Protein AF-A0A8R1E4C0-F1 (afdb_monomer)

Nearest PDB structures (foldseek):
  4acj-assembly1_A  TM=7.176E-01  e=2.913E-07  Danio rerio
  7obp-assembly1_A  TM=7.483E-01  e=9.641E-07  Homo sapiens
  7obp-assembly5_E  TM=7.350E-01  e=8.553E-07  Homo sapiens
  8ar9-assembly1_A  TM=7.417E-01  e=1.556E-06  Homo sapiens
  7obp-assembly6_F  TM=7.397E-01  e=4.569E-06  Homo sapiens

Foldseek 3Di:
DVVVVVPADCQLFADPPDPDDPDPPPGSDWAWQDKCVVVNDFLVSCCLRQAQLQAWKKKWFQFPVRKIKIWTAGHGDDADLFFAGDQRIKIFTPPPDTDMDRDGSQWHAHLDDPVHAHFIDRNPPDTAGSGRNGTPIMIMTGRNDDVSSVVSVVVSVVVVD

Solvent-accessible surface area (backbone atoms only — not comparable to full-atom values): 9014 Å² total; per-residue (Å²): 110,69,72,62,67,75,70,55,63,68,76,57,39,50,75,83,85,61,100,79,69,98,58,101,73,79,66,71,58,64,40,81,50,45,40,28,90,84,68,49,89,44,56,69,54,49,48,73,46,47,37,71,37,83,34,20,33,43,37,39,38,32,31,72,87,68,31,29,35,33,43,35,27,53,41,56,60,58,79,38,87,56,60,38,41,35,88,71,8,32,40,32,36,62,32,92,53,79,46,75,48,78,44,50,49,35,38,33,31,13,78,77,60,84,92,37,78,68,16,41,30,40,73,87,88,36,81,34,54,55,77,45,79,51,51,68,42,42,38,30,30,36,14,54,34,69,65,47,53,52,52,33,51,51,54,56,54,59,76,72,108

Structure (mmCIF, N/CA/C/O backbone):
data_AF-A0A8R1E4C0-F1
#
_entry.id   AF-A0A8R1E4C0-F1
#
loop_
_atom_site.group_PDB
_atom_site.id
_atom_site.type_symbol
_atom_site.label_atom_id
_atom_site.label_alt_id
_atom_site.label_comp_id
_atom_site.label_asym_id
_atom_site.label_entity_id
_atom_site.label_seq_id
_atom_site.pdbx_PDB_ins_code
_atom_site.Cartn_x
_atom_site.Cartn_y
_atom_site.Cartn_z
_atom_site.occupancy
_atom_site.B_iso_or_equiv
_atom_site.auth_seq_id
_atom_site.auth_comp_id
_atom_site.auth_asym_id
_atom_site.auth_atom_id
_at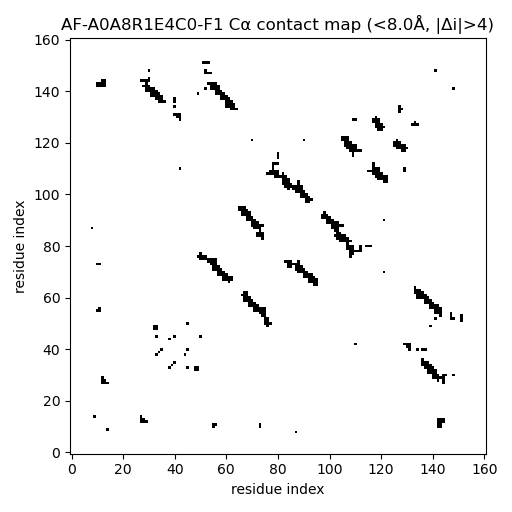om_site.pdbx_PDB_model_num
ATOM 1 N N . MET A 1 1 ? -11.857 0.151 -3.511 1.00 62.06 1 MET A N 1
ATOM 2 C CA . MET A 1 1 ? -11.012 1.094 -4.280 1.00 62.06 1 MET A CA 1
ATOM 3 C C . MET A 1 1 ? -11.502 2.539 -4.258 1.00 62.06 1 MET A C 1
ATOM 5 O O . MET A 1 1 ? -10.700 3.392 -3.914 1.00 62.06 1 MET A O 1
ATOM 9 N N . TRP A 1 2 ? -12.773 2.837 -4.577 1.00 64.75 2 TRP A N 1
ATOM 10 C CA . TRP A 1 2 ? -13.254 4.229 -4.712 1.00 64.75 2 TRP A CA 1
ATOM 11 C C . TRP A 1 2 ? -12.952 5.131 -3.499 1.00 64.75 2 TRP A C 1
ATOM 13 O O . TRP A 1 2 ? -12.430 6.221 -3.682 1.00 64.75 2 TRP A O 1
ATOM 23 N N . PHE A 1 3 ? -13.156 4.640 -2.268 1.00 72.75 3 PHE A N 1
ATOM 24 C CA . PHE A 1 3 ? -12.857 5.402 -1.045 1.00 72.75 3 PHE A CA 1
ATOM 25 C C . PHE A 1 3 ? -11.391 5.865 -0.950 1.00 72.75 3 PHE A C 1
ATOM 27 O O . PHE A 1 3 ? -11.134 7.046 -0.744 1.00 72.75 3 PHE A O 1
ATOM 34 N N . LEU A 1 4 ? -10.425 4.963 -1.169 1.00 76.94 4 LEU A N 1
ATOM 35 C CA . LEU A 1 4 ? -9.003 5.328 -1.161 1.00 76.94 4 LEU A CA 1
ATOM 36 C C . LEU A 1 4 ? -8.689 6.327 -2.280 1.00 76.94 4 LEU A C 1
ATOM 38 O O . LEU A 1 4 ? -7.984 7.306 -2.059 1.00 76.94 4 LEU A O 1
ATOM 42 N N . GLN A 1 5 ? -9.265 6.121 -3.466 1.00 75.56 5 GLN A N 1
ATOM 43 C CA . GLN A 1 5 ? -9.030 7.000 -4.609 1.00 75.56 5 GLN A CA 1
ATOM 44 C C . GLN A 1 5 ? -9.580 8.421 -4.406 1.00 75.56 5 GLN A C 1
ATOM 46 O O . GLN A 1 5 ? -9.015 9.374 -4.925 1.00 75.56 5 GLN A O 1
ATOM 51 N N . SER A 1 6 ? -10.654 8.596 -3.638 1.00 77.94 6 SER A N 1
ATOM 52 C CA . SER A 1 6 ? -11.214 9.924 -3.358 1.00 77.94 6 SER A CA 1
ATOM 53 C C . SER A 1 6 ? -10.474 10.690 -2.259 1.00 77.94 6 SER A C 1
ATOM 55 O O . SER A 1 6 ? -10.655 11.899 -2.142 1.00 77.94 6 SER A O 1
ATOM 57 N N . CYS A 1 7 ? -9.667 10.010 -1.441 1.00 84.44 7 CYS A N 1
ATOM 58 C CA . CYS A 1 7 ? -9.006 10.617 -0.286 1.00 84.44 7 CYS A CA 1
ATOM 59 C C . CYS A 1 7 ? -7.512 10.888 -0.500 1.00 84.44 7 CYS A C 1
ATOM 61 O O . CYS A 1 7 ? -6.922 11.652 0.266 1.00 84.44 7 CYS A O 1
ATOM 63 N N . LEU A 1 8 ? -6.880 10.265 -1.493 1.00 89.56 8 LEU A N 1
ATOM 64 C CA . LEU A 1 8 ? -5.439 10.388 -1.693 1.00 89.56 8 LEU A CA 1
ATOM 65 C C . LEU A 1 8 ? -5.046 11.691 -2.413 1.00 89.56 8 LEU A C 1
ATOM 67 O O . LEU A 1 8 ? -5.801 12.188 -3.248 1.00 89.56 8 LEU A O 1
ATOM 71 N N . PRO A 1 9 ? -3.856 12.248 -2.121 1.00 89.69 9 PRO A N 1
ATOM 72 C CA . PRO A 1 9 ? -3.316 13.384 -2.863 1.00 89.69 9 PRO A CA 1
ATOM 73 C C . PRO A 1 9 ? -3.092 13.075 -4.350 1.00 89.69 9 PRO A C 1
ATOM 75 O O . PRO A 1 9 ? -2.861 11.928 -4.732 1.00 89.69 9 PRO A O 1
ATOM 78 N N . ASN A 1 10 ? -3.033 14.126 -5.174 1.00 88.69 10 ASN A N 1
ATOM 79 C CA . ASN A 1 10 ? -2.822 14.021 -6.625 1.00 88.69 10 ASN A CA 1
ATOM 80 C C . ASN A 1 10 ? -1.549 13.258 -7.028 1.00 88.69 10 ASN A C 1
ATOM 82 O O . ASN A 1 10 ? -1.500 12.733 -8.129 1.00 88.69 10 ASN A O 1
ATOM 86 N N . ILE A 1 11 ? -0.538 13.151 -6.159 1.00 90.12 11 ILE A N 1
ATOM 87 C CA . ILE A 1 11 ? 0.685 12.384 -6.448 1.00 90.12 11 ILE A CA 1
ATOM 88 C C . ILE A 1 11 ? 0.401 10.894 -6.721 1.00 90.12 11 ILE A C 1
ATOM 90 O O . ILE A 1 11 ? 1.137 10.258 -7.465 1.00 90.12 11 ILE A O 1
ATOM 94 N N . TYR A 1 12 ? -0.695 10.349 -6.178 1.00 91.75 12 TYR A N 1
ATOM 95 C CA . TYR A 1 12 ? -1.135 8.971 -6.424 1.00 91.75 12 TYR A CA 1
ATOM 96 C C . TYR A 1 12 ? -1.941 8.813 -7.723 1.00 91.75 12 TYR A C 1
ATOM 98 O O . TYR A 1 12 ? -2.463 7.733 -8.000 1.00 91.75 12 TYR A O 1
ATOM 106 N N . PHE A 1 13 ? -2.081 9.872 -8.517 1.00 89.50 13 PHE A N 1
ATOM 107 C CA . PHE A 1 13 ? -2.830 9.864 -9.766 1.00 89.50 13 PHE A CA 1
ATOM 108 C C . PHE A 1 13 ? -1.945 10.479 -10.854 1.00 89.50 13 PHE A C 1
ATOM 110 O O . PHE A 1 13 ? -1.684 11.683 -10.809 1.00 89.50 13 PHE A O 1
ATOM 117 N N . PRO A 1 14 ? -1.453 9.697 -11.833 1.00 78.00 14 PRO A N 1
ATOM 118 C CA . PRO A 1 14 ? -0.597 10.240 -12.876 1.00 78.00 14 PRO A CA 1
ATOM 119 C C . PRO A 1 14 ? -1.315 11.384 -13.606 1.00 78.00 14 PRO A C 1
ATOM 121 O O . PRO A 1 14 ? -2.439 11.218 -14.091 1.00 78.00 14 PRO A O 1
ATOM 124 N N . SER A 1 15 ? -0.675 12.554 -13.676 1.00 63.94 15 SER A N 1
ATOM 125 C CA . SER A 1 15 ? -1.194 13.694 -14.436 1.00 63.94 15 SER A CA 1
ATOM 126 C C . SER A 1 15 ? -1.003 13.464 -15.939 1.00 63.94 15 SER A C 1
ATOM 128 O O . SER A 1 15 ? 0.028 12.951 -16.368 1.00 63.94 15 SER A O 1
ATOM 130 N N . LYS A 1 16 ? -1.979 13.884 -16.753 1.00 54.22 16 LYS A N 1
ATOM 131 C CA . LYS A 1 16 ? -2.046 13.710 -18.219 1.00 54.22 16 LYS A CA 1
ATOM 132 C C . LYS A 1 16 ? -1.032 14.555 -19.017 1.00 54.22 16 LYS A C 1
ATOM 134 O O . LYS A 1 16 ? -1.337 14.993 -20.120 1.00 54.22 16 LYS A O 1
ATOM 139 N N . ASN A 1 17 ? 0.172 14.806 -18.513 1.00 44.91 17 ASN A N 1
ATOM 140 C CA . ASN A 1 17 ? 1.144 15.669 -19.199 1.00 44.91 17 ASN A CA 1
ATOM 141 C C . ASN A 1 17 ? 1.932 14.948 -20.313 1.00 44.91 17 ASN A C 1
ATOM 143 O O . ASN A 1 17 ? 3.066 15.321 -20.597 1.00 44.91 17 ASN A O 1
ATOM 147 N N . SER A 1 18 ? 1.339 13.944 -20.966 1.00 41.72 18 SER A N 1
ATOM 148 C CA . SER A 1 18 ? 1.863 13.409 -22.223 1.00 41.72 18 SER A CA 1
ATOM 149 C C . SER A 1 18 ? 1.045 14.001 -23.378 1.00 41.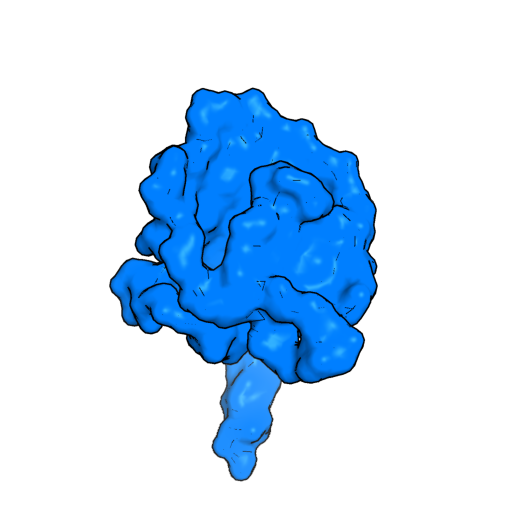72 18 SER A C 1
ATOM 151 O O . SER A 1 18 ? -0.179 13.852 -23.377 1.00 41.72 18 SER A O 1
ATOM 153 N N . PRO A 1 19 ? 1.658 14.686 -24.363 1.00 41.69 19 PRO A N 1
ATOM 154 C CA . PRO A 1 19 ? 0.946 15.390 -25.436 1.00 41.69 19 PRO A CA 1
ATOM 155 C C . PRO A 1 19 ? 0.299 14.456 -26.482 1.00 41.69 19 PRO A C 1
ATOM 157 O O . PRO A 1 19 ? 0.043 14.873 -27.608 1.00 41.69 19 PRO A O 1
ATOM 160 N N . ALA A 1 20 ? 0.019 13.196 -26.140 1.00 43.16 20 ALA A N 1
ATOM 161 C CA . ALA A 1 20 ? -0.429 12.178 -27.082 1.00 43.16 20 ALA A CA 1
ATOM 162 C C . ALA A 1 20 ? -1.483 11.221 -26.495 1.00 43.16 20 ALA A C 1
ATOM 164 O O . ALA A 1 20 ? -1.262 10.018 -26.465 1.00 43.16 20 ALA A O 1
ATOM 165 N N . SER A 1 21 ? -2.648 11.725 -26.075 1.00 40.47 21 SER A N 1
ATOM 166 C CA . SER A 1 21 ? -3.906 10.957 -26.188 1.00 40.47 21 SER A CA 1
ATOM 167 C C . SER A 1 21 ? -5.142 11.844 -25.992 1.00 40.47 21 SER A C 1
ATOM 169 O O . SER A 1 21 ? -5.669 12.057 -24.900 1.00 40.47 21 SER A O 1
ATOM 171 N N . THR A 1 22 ? -5.667 12.356 -27.105 1.00 42.81 22 THR A N 1
ATOM 172 C CA . THR A 1 22 ? -7.015 12.929 -27.188 1.00 42.81 22 THR A CA 1
ATOM 173 C C . THR A 1 22 ? -8.046 11.798 -27.164 1.00 42.81 22 THR A C 1
ATOM 175 O O . THR A 1 22 ? -8.608 11.456 -28.193 1.00 42.81 22 THR A O 1
ATOM 178 N N . THR A 1 23 ? -8.319 11.211 -25.996 1.00 39.53 23 THR A N 1
ATOM 179 C CA . THR A 1 23 ? -9.636 10.625 -25.689 1.00 39.53 23 THR A CA 1
ATOM 180 C C . THR A 1 23 ? -9.940 10.786 -24.197 1.00 39.53 23 THR A C 1
ATOM 182 O O . THR A 1 23 ? -9.129 10.508 -23.316 1.00 39.53 23 THR A O 1
ATOM 185 N N . ALA A 1 24 ? -11.137 11.271 -23.879 1.00 39.81 24 ALA A N 1
ATOM 186 C CA . ALA A 1 24 ? -11.570 11.622 -22.526 1.00 39.81 24 ALA A CA 1
ATOM 187 C C . ALA A 1 24 ? -11.845 10.408 -21.597 1.00 39.81 24 ALA A C 1
ATOM 189 O O . ALA A 1 24 ? -12.578 10.548 -20.622 1.00 39.81 24 ALA A O 1
ATOM 190 N N . SER A 1 25 ? -11.261 9.231 -21.866 1.00 39.25 25 SER A N 1
ATOM 191 C CA . SER A 1 25 ? -11.560 7.967 -21.167 1.00 39.25 25 SER A CA 1
ATOM 192 C C . SER A 1 25 ? -10.343 7.199 -20.624 1.00 39.25 25 SER A C 1
ATOM 194 O O . SER A 1 25 ? -10.527 6.134 -20.035 1.00 39.25 25 SER A O 1
ATOM 196 N N . GLU A 1 26 ? -9.114 7.703 -20.748 1.00 46.34 26 GLU A N 1
ATOM 197 C CA . GLU A 1 26 ? -7.966 7.104 -20.051 1.00 46.34 26 GLU A CA 1
ATOM 198 C C . GLU A 1 26 ? -7.952 7.615 -18.607 1.00 46.34 26 GLU A C 1
ATOM 200 O O . GLU A 1 26 ? -7.524 8.736 -18.307 1.00 46.34 26 GLU A O 1
ATOM 205 N N . LYS A 1 27 ? -8.556 6.830 -17.710 1.00 51.25 27 LYS A N 1
ATOM 206 C CA . LYS A 1 27 ? -8.552 7.104 -16.273 1.00 51.25 27 LYS A CA 1
ATOM 207 C C . LYS A 1 27 ? -7.110 6.988 -15.775 1.00 51.25 27 LYS A C 1
ATOM 209 O O . LYS A 1 27 ? -6.310 6.235 -16.311 1.00 51.25 27 LYS A O 1
ATOM 214 N N . SER A 1 28 ? -6.779 7.732 -14.731 1.00 58.09 28 SER A N 1
ATOM 215 C CA . SER A 1 28 ? -5.554 7.539 -13.956 1.00 58.09 28 SER A CA 1
ATOM 216 C C . SER A 1 28 ? -5.535 6.099 -13.410 1.00 58.09 28 SER A C 1
ATOM 218 O O . SER A 1 28 ? -6.126 5.819 -12.365 1.00 58.09 28 SER A O 1
ATOM 220 N N . HIS A 1 29 ? -4.944 5.162 -14.152 1.00 74.12 29 HIS A N 1
ATOM 221 C CA . HIS A 1 29 ? -4.987 3.740 -13.832 1.00 74.12 29 HIS A CA 1
ATOM 222 C C . HIS A 1 29 ? -3.795 3.372 -12.950 1.00 74.12 29 HIS A C 1
ATOM 224 O O . HIS A 1 29 ? -2.643 3.406 -13.380 1.00 74.12 29 HIS A O 1
ATOM 230 N N . TRP A 1 30 ? -4.084 2.999 -11.705 1.00 90.44 30 TRP A N 1
ATOM 231 C CA . TRP A 1 30 ? -3.113 2.297 -10.878 1.00 90.44 30 TRP A CA 1
ATOM 232 C C . TRP A 1 30 ? -2.778 0.953 -11.519 1.00 90.44 30 TRP A C 1
ATOM 234 O O . TRP A 1 30 ? -3.665 0.251 -12.007 1.00 90.44 30 TRP A O 1
ATOM 244 N N . SER A 1 31 ? -1.499 0.599 -11.509 1.00 91.88 31 SER A N 1
ATOM 245 C CA . SER A 1 31 ? -1.013 -0.655 -12.080 1.00 91.88 31 SER A CA 1
ATOM 246 C C . SER A 1 31 ? -0.794 -1.682 -10.968 1.00 91.88 31 SER A C 1
ATOM 248 O O . SER A 1 31 ? -0.147 -1.348 -9.975 1.00 91.88 31 SER A O 1
ATOM 250 N N . PRO A 1 32 ? -1.309 -2.916 -11.080 1.00 93.81 32 PRO A N 1
ATOM 251 C CA . PRO A 1 32 ? -1.070 -3.937 -10.065 1.00 93.81 32 PRO A CA 1
ATOM 252 C C . PRO A 1 32 ? 0.411 -4.346 -10.073 1.00 93.81 32 PRO A C 1
ATOM 254 O O . PRO A 1 32 ? 0.945 -4.720 -11.116 1.00 93.81 32 PRO A O 1
ATOM 257 N N . LEU A 1 33 ? 1.072 -4.275 -8.916 1.00 95.62 33 LEU A N 1
ATOM 258 C CA . LEU A 1 33 ? 2.458 -4.725 -8.726 1.00 95.62 33 LEU A CA 1
ATOM 259 C C . LEU A 1 33 ? 2.503 -6.129 -8.127 1.00 95.62 33 LEU A C 1
ATOM 261 O O . LEU A 1 33 ? 3.285 -6.974 -8.554 1.00 95.62 33 LEU A O 1
ATOM 265 N N . TYR A 1 34 ? 1.657 -6.380 -7.130 1.00 97.19 34 TYR A N 1
ATOM 266 C CA . TYR A 1 34 ? 1.614 -7.641 -6.404 1.00 97.19 34 TYR A CA 1
ATOM 267 C C . TYR A 1 34 ? 0.205 -7.905 -5.878 1.00 97.19 34 TYR A C 1
ATOM 269 O O . TYR A 1 34 ? -0.495 -6.995 -5.447 1.00 97.19 34 TYR A O 1
ATOM 277 N N . THR A 1 35 ? -0.205 -9.166 -5.908 1.00 97.00 35 THR A N 1
ATOM 278 C CA . THR A 1 35 ? -1.448 -9.640 -5.292 1.00 97.00 35 THR A CA 1
ATOM 279 C C . THR A 1 35 ? -1.245 -11.064 -4.798 1.00 97.00 35 THR A C 1
ATOM 281 O O . THR A 1 35 ? -0.743 -11.910 -5.549 1.00 97.00 35 THR A O 1
ATOM 284 N N . SER A 1 36 ? -1.637 -11.343 -3.556 1.00 96.75 36 SER A N 1
ATOM 285 C CA . SER A 1 36 ? -1.627 -12.694 -2.986 1.00 96.75 36 SER A CA 1
ATOM 286 C C . SER A 1 36 ? -2.517 -13.662 -3.756 1.00 96.75 36 SER A C 1
ATOM 288 O O . SER A 1 36 ? -2.209 -14.849 -3.789 1.00 96.75 36 SER A O 1
ATOM 290 N N . LEU A 1 37 ? -3.559 -13.185 -4.442 1.00 94.25 37 LEU A N 1
ATOM 291 C CA . LEU A 1 37 ? -4.452 -14.043 -5.222 1.00 94.25 37 LEU A CA 1
ATOM 292 C C . LEU A 1 37 ? -3.728 -14.730 -6.391 1.00 94.25 37 LEU A C 1
ATOM 294 O O . LEU A 1 37 ? -3.982 -15.894 -6.682 1.00 94.25 37 LEU A O 1
ATOM 298 N N . GLN A 1 38 ? -2.816 -14.018 -7.058 1.00 94.06 38 GLN A N 1
ATOM 299 C CA . GLN A 1 38 ? -2.056 -14.560 -8.195 1.00 94.06 38 GLN A CA 1
ATOM 300 C C . GLN A 1 38 ? -0.710 -15.144 -7.766 1.00 94.06 38 GLN A C 1
ATOM 302 O O . GLN A 1 38 ? -0.227 -16.106 -8.358 1.00 94.06 38 GLN A O 1
ATOM 307 N N . HIS A 1 39 ? -0.086 -14.558 -6.747 1.00 93.81 39 HIS A N 1
ATOM 308 C CA . HIS A 1 39 ? 1.291 -14.868 -6.381 1.00 93.81 39 HIS A CA 1
ATOM 309 C C . HIS A 1 39 ? 1.393 -15.687 -5.086 1.00 93.81 39 HIS A C 1
ATOM 311 O O . HIS A 1 39 ? 2.473 -16.174 -4.761 1.00 93.81 39 HIS A O 1
ATOM 317 N N . GLY A 1 40 ? 0.316 -15.875 -4.327 1.00 94.94 40 GLY A N 1
ATOM 318 C CA . GLY A 1 40 ? 0.380 -16.372 -2.950 1.00 94.94 40 GLY A CA 1
ATOM 319 C C . GLY A 1 40 ? 1.050 -15.373 -1.999 1.00 94.94 40 GLY A C 1
ATOM 320 O O . GLY A 1 40 ? 1.654 -14.393 -2.432 1.00 94.94 40 GLY A O 1
ATOM 321 N N . ILE A 1 41 ? 0.961 -15.625 -0.692 1.00 95.44 41 ILE A N 1
ATOM 322 C CA . ILE A 1 4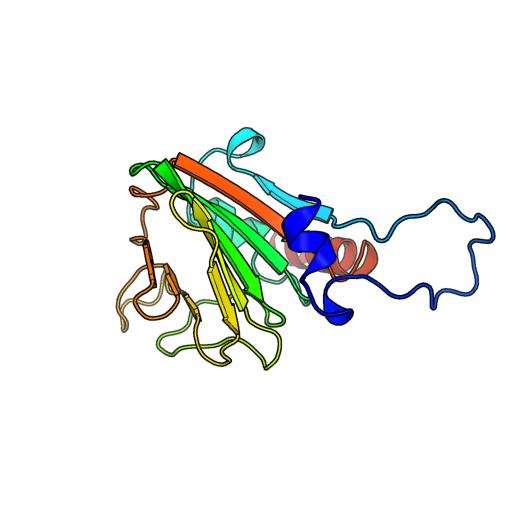1 ? 1.590 -14.783 0.334 1.00 95.44 41 ILE A CA 1
ATOM 323 C C . ILE A 1 41 ? 3.045 -15.207 0.516 1.00 95.44 41 ILE A C 1
ATOM 325 O O . ILE A 1 41 ? 3.334 -16.338 0.896 1.00 95.44 41 ILE A O 1
ATOM 329 N N . SER A 1 42 ? 3.975 -14.301 0.219 1.00 94.50 42 SER A N 1
ATOM 330 C CA . SER A 1 42 ? 5.402 -14.508 0.455 1.00 94.50 42 SER A CA 1
ATOM 331 C C . SER A 1 42 ? 6.122 -13.173 0.556 1.00 94.50 42 SER A C 1
ATOM 333 O O . SER A 1 42 ? 5.998 -12.329 -0.332 1.00 94.50 42 SER A O 1
ATOM 335 N N . THR A 1 43 ? 6.944 -13.006 1.588 1.00 94.12 43 THR A N 1
ATOM 336 C CA . THR A 1 43 ? 7.783 -11.811 1.749 1.00 94.12 43 THR A CA 1
ATOM 337 C C . THR A 1 43 ? 8.833 -11.677 0.662 1.00 94.12 43 THR A C 1
ATOM 339 O O . THR A 1 43 ? 9.059 -10.575 0.171 1.00 94.12 43 THR A O 1
ATOM 342 N N . ASN A 1 44 ? 9.382 -12.796 0.187 1.00 94.31 44 ASN A N 1
ATOM 343 C CA . ASN A 1 44 ? 10.285 -12.798 -0.959 1.00 94.31 44 ASN A CA 1
ATOM 344 C C . ASN A 1 44 ? 9.582 -12.316 -2.241 1.00 94.31 44 ASN A C 1
ATOM 346 O O . ASN A 1 44 ? 10.167 -11.568 -3.023 1.00 94.31 44 ASN A O 1
ATOM 350 N N . ARG A 1 45 ? 8.318 -12.707 -2.465 1.00 95.12 45 ARG A N 1
ATOM 351 C CA . ARG A 1 45 ? 7.556 -12.232 -3.634 1.00 95.12 45 ARG A CA 1
ATOM 352 C C . ARG A 1 45 ? 7.110 -10.786 -3.497 1.00 95.12 45 ARG A C 1
ATOM 354 O O . ARG A 1 45 ? 7.210 -10.058 -4.477 1.00 95.12 45 ARG A O 1
ATOM 361 N N . PHE A 1 46 ? 6.692 -10.370 -2.304 1.00 96.88 46 PHE A N 1
ATOM 362 C CA . PHE A 1 46 ? 6.422 -8.968 -2.003 1.00 96.88 46 PHE A CA 1
ATOM 363 C C . PHE A 1 46 ? 7.646 -8.108 -2.326 1.00 96.88 46 PHE A C 1
ATOM 365 O O . PHE A 1 46 ? 7.545 -7.192 -3.131 1.00 96.88 46 PHE A O 1
ATOM 372 N N . GLU A 1 47 ? 8.820 -8.457 -1.800 1.00 95.44 47 GLU A N 1
ATOM 373 C CA . GLU A 1 47 ? 10.067 -7.749 -2.092 1.00 95.44 47 GLU A CA 1
ATOM 374 C C . GLU A 1 47 ? 10.365 -7.735 -3.598 1.00 95.44 47 GLU A C 1
ATOM 376 O O . GLU A 1 47 ? 10.461 -6.673 -4.208 1.00 95.44 47 GLU A O 1
ATOM 381 N N . THR A 1 48 ? 10.405 -8.912 -4.228 1.00 94.62 48 THR A N 1
ATOM 382 C CA . THR A 1 48 ? 10.775 -9.061 -5.645 1.00 94.62 48 THR A CA 1
ATOM 383 C C . THR A 1 48 ? 9.832 -8.326 -6.594 1.00 94.62 48 THR A C 1
ATOM 385 O O . THR A 1 48 ? 10.249 -7.972 -7.693 1.00 94.62 48 THR A O 1
ATOM 388 N N . LEU A 1 49 ? 8.566 -8.102 -6.237 1.00 96.19 49 LEU A N 1
ATOM 389 C CA . LEU A 1 49 ? 7.576 -7.462 -7.113 1.00 96.19 49 LEU A CA 1
ATOM 390 C C . LEU A 1 49 ? 7.346 -5.986 -6.775 1.00 96.19 49 LEU A C 1
ATOM 392 O O . LEU A 1 49 ? 7.152 -5.185 -7.686 1.00 96.19 49 LEU A O 1
ATOM 396 N N . VAL A 1 50 ? 7.450 -5.605 -5.504 1.00 97.25 50 VAL A N 1
ATOM 397 C CA . VAL A 1 50 ? 7.111 -4.257 -5.031 1.00 97.25 50 VAL A CA 1
ATOM 398 C C . VAL A 1 50 ? 8.333 -3.347 -4.928 1.00 97.25 50 VAL A C 1
ATOM 400 O O . VAL A 1 50 ? 8.231 -2.170 -5.267 1.00 97.25 50 VAL A O 1
ATOM 403 N N . PHE A 1 51 ? 9.490 -3.864 -4.502 1.00 95.94 51 PHE A N 1
ATOM 404 C CA . PHE A 1 51 ? 10.698 -3.044 -4.351 1.00 95.94 51 PHE A CA 1
ATOM 405 C C . PHE A 1 51 ? 11.205 -2.599 -5.731 1.00 95.94 51 PHE A C 1
ATOM 407 O O . PHE A 1 51 ? 10.819 -3.176 -6.760 1.00 95.94 51 PHE A O 1
ATOM 414 N N . ASP A 1 52 ? 12.013 -1.537 -5.764 1.00 94.44 52 ASP A N 1
ATOM 415 C CA . ASP A 1 52 ? 12.483 -0.854 -6.977 1.00 94.44 52 ASP A CA 1
ATOM 416 C C . ASP A 1 52 ? 11.383 -0.155 -7.794 1.00 94.44 52 ASP A C 1
ATOM 418 O O . ASP A 1 52 ? 11.652 0.388 -8.868 1.00 94.44 52 ASP A O 1
ATOM 422 N N . TYR A 1 53 ? 10.131 -0.134 -7.315 1.00 96.00 53 TYR A N 1
ATOM 423 C CA . TYR A 1 53 ? 9.099 0.716 -7.905 1.00 96.00 53 TYR A CA 1
ATOM 424 C C . TYR A 1 53 ? 9.308 2.168 -7.458 1.00 96.00 53 TYR A C 1
ATOM 426 O O . TYR A 1 53 ? 8.921 2.561 -6.356 1.00 96.00 53 TYR A O 1
ATOM 434 N N . ARG A 1 54 ? 9.917 2.978 -8.328 1.00 93.94 54 ARG A N 1
ATOM 435 C CA . ARG A 1 54 ? 10.283 4.378 -8.056 1.00 93.94 54 ARG A CA 1
ATOM 436 C C . ARG A 1 54 ? 9.101 5.334 -8.201 1.00 93.94 54 ARG A C 1
ATOM 438 O O . ARG A 1 54 ? 9.094 6.217 -9.053 1.00 93.94 54 ARG A O 1
ATOM 445 N N . GLY A 1 55 ? 8.085 5.148 -7.373 1.00 93.12 55 GLY A N 1
ATOM 446 C CA . GLY A 1 55 ? 6.911 6.006 -7.358 1.00 93.12 55 GLY A CA 1
ATOM 447 C C . GLY A 1 55 ? 5.957 5.678 -6.216 1.00 93.12 55 GLY A C 1
ATOM 448 O O . GLY A 1 55 ? 6.196 4.726 -5.469 1.00 93.12 55 GLY A O 1
ATOM 449 N N . PRO A 1 56 ? 4.860 6.441 -6.076 1.00 96.25 56 PRO A N 1
ATOM 450 C CA . PRO A 1 56 ? 3.901 6.201 -5.016 1.00 96.25 56 PRO A CA 1
ATOM 451 C C . PRO A 1 56 ? 3.215 4.848 -5.179 1.00 96.25 56 PRO A C 1
ATOM 453 O O . PRO A 1 56 ? 2.925 4.410 -6.296 1.00 96.25 56 PRO A O 1
ATOM 456 N N . THR A 1 57 ? 2.926 4.199 -4.060 1.00 97.56 57 THR A N 1
ATOM 457 C CA . THR A 1 57 ? 2.238 2.910 -4.022 1.00 97.56 57 THR A CA 1
ATOM 458 C C . THR A 1 57 ? 1.106 2.919 -3.008 1.00 97.56 57 THR A C 1
ATOM 460 O O . THR A 1 57 ? 1.165 3.614 -1.992 1.00 97.56 57 THR A O 1
ATOM 463 N N . VAL A 1 58 ? 0.084 2.110 -3.268 1.00 97.62 58 VAL A N 1
ATOM 464 C CA . VAL A 1 58 ? -0.989 1.803 -2.321 1.00 97.62 58 VAL A CA 1
ATOM 465 C C . VAL A 1 58 ? -0.978 0.307 -2.052 1.00 97.62 58 VAL A C 1
ATOM 467 O O . VAL A 1 58 ? -1.200 -0.500 -2.952 1.00 97.62 58 VAL A O 1
ATOM 470 N N . THR A 1 59 ? -0.706 -0.058 -0.806 1.00 98.19 59 THR A N 1
ATOM 471 C CA . THR A 1 59 ? -0.710 -1.434 -0.304 1.00 98.19 59 THR A CA 1
ATOM 472 C C . THR A 1 59 ? -1.961 -1.650 0.528 1.00 98.19 59 THR A C 1
ATOM 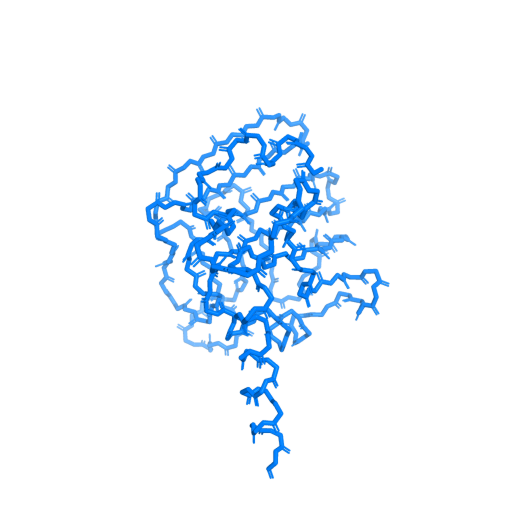474 O O . THR A 1 59 ? -2.149 -0.959 1.520 1.00 98.19 59 THR A O 1
ATOM 477 N N . ILE A 1 60 ? -2.810 -2.594 0.142 1.00 97.94 60 ILE A N 1
ATOM 478 C CA . ILE A 1 60 ? -4.022 -2.989 0.860 1.00 97.94 60 ILE A CA 1
ATOM 479 C C . ILE A 1 60 ? -3.754 -4.347 1.500 1.00 97.94 60 ILE A C 1
ATOM 481 O O . ILE A 1 60 ? -3.282 -5.266 0.834 1.00 97.94 60 ILE A O 1
ATOM 485 N N . LEU A 1 61 ? -4.052 -4.466 2.787 1.00 98.06 61 LEU A N 1
ATOM 486 C CA . LEU A 1 61 ? -3.839 -5.658 3.594 1.00 98.06 61 LEU A CA 1
ATOM 487 C C . LEU A 1 61 ? -5.165 -6.048 4.238 1.00 98.06 61 LEU A C 1
ATOM 489 O O . LEU A 1 61 ? -5.789 -5.240 4.930 1.00 98.06 61 LEU A O 1
ATOM 493 N N . ARG A 1 62 ? -5.572 -7.297 4.044 1.00 98.06 62 ARG A N 1
ATOM 494 C CA . ARG A 1 62 ? -6.584 -7.944 4.874 1.00 98.06 62 ARG A CA 1
ATOM 495 C C . ARG A 1 62 ? -5.861 -8.841 5.859 1.00 98.06 62 ARG A C 1
ATOM 497 O O . ARG A 1 62 ? -5.137 -9.748 5.450 1.00 98.06 62 ARG A O 1
ATOM 504 N N . LEU A 1 63 ? -6.026 -8.560 7.138 1.00 97.81 63 LEU A N 1
ATOM 505 C CA . LEU A 1 63 ? -5.392 -9.294 8.220 1.00 97.81 63 LEU A CA 1
ATOM 506 C C . LEU A 1 63 ? -6.263 -10.481 8.648 1.00 97.81 63 LEU A C 1
ATOM 508 O O . LEU A 1 63 ? -7.441 -10.569 8.299 1.00 97.81 63 LEU A O 1
ATOM 512 N N . ARG A 1 64 ? -5.672 -11.421 9.388 1.00 97.00 64 ARG A N 1
ATOM 513 C CA . ARG A 1 64 ? -6.374 -12.597 9.927 1.00 97.00 64 ARG A CA 1
ATOM 514 C C . ARG A 1 64 ? -7.341 -12.271 11.063 1.00 97.00 64 ARG A C 1
ATOM 516 O O . ARG A 1 64 ? -8.193 -13.095 11.364 1.00 97.00 64 ARG A O 1
ATOM 523 N N . ASP A 1 65 ? -7.215 -11.097 11.674 1.00 95.56 65 ASP A N 1
ATOM 524 C CA . ASP A 1 65 ? -8.158 -10.560 12.662 1.00 95.56 65 ASP A CA 1
ATOM 525 C C . ASP A 1 65 ? -9.307 -9.762 12.008 1.00 95.56 65 ASP A C 1
ATOM 527 O O . ASP A 1 65 ? -9.943 -8.935 12.658 1.00 95.56 65 ASP A O 1
ATOM 531 N N . ASP A 1 66 ? -9.543 -9.988 10.710 1.00 95.69 66 ASP A N 1
ATOM 532 C CA . ASP A 1 66 ? -10.555 -9.341 9.865 1.00 95.69 66 ASP A CA 1
ATOM 533 C C . ASP A 1 66 ? -10.389 -7.826 9.665 1.00 95.69 66 ASP A C 1
ATOM 535 O O . ASP A 1 66 ? -11.206 -7.186 8.990 1.00 95.69 66 ASP A O 1
ATOM 539 N N . ARG A 1 67 ? -9.299 -7.228 10.164 1.00 97.31 67 ARG A N 1
ATOM 540 C CA . ARG A 1 67 ? -8.971 -5.838 9.844 1.00 97.31 67 ARG A CA 1
ATOM 541 C C . ARG A 1 67 ? -8.628 -5.707 8.367 1.00 97.31 67 ARG A C 1
ATOM 543 O O . ARG A 1 67 ? -7.893 -6.511 7.792 1.00 97.31 67 ARG A O 1
ATOM 550 N N . VAL A 1 68 ? -9.116 -4.631 7.761 1.00 97.88 68 VAL A N 1
ATOM 551 C CA . VAL A 1 68 ? -8.729 -4.232 6.406 1.00 97.88 68 VAL A CA 1
ATOM 552 C C . VAL A 1 68 ? -8.082 -2.872 6.509 1.00 97.88 68 VAL A C 1
ATOM 554 O O . VAL A 1 68 ? -8.722 -1.903 6.919 1.00 97.88 68 VAL A O 1
ATOM 557 N N . VAL A 1 69 ? -6.809 -2.808 6.145 1.00 97.88 69 VAL A N 1
ATOM 558 C CA . VAL A 1 69 ? -5.992 -1.604 6.253 1.00 97.88 69 VAL A CA 1
ATOM 559 C C . VAL A 1 69 ? -5.316 -1.308 4.923 1.00 97.88 69 VAL A C 1
ATOM 561 O O . VAL A 1 69 ? -5.122 -2.201 4.098 1.00 97.88 69 VAL A O 1
ATOM 564 N N . ALA A 1 70 ? -4.947 -0.054 4.697 1.00 98.06 70 ALA A N 1
ATOM 565 C CA . ALA A 1 70 ? -4.141 0.330 3.554 1.00 98.06 70 ALA A CA 1
ATOM 566 C C . ALA A 1 70 ? -3.024 1.293 3.957 1.00 98.06 70 ALA A C 1
ATOM 568 O O . ALA A 1 70 ? -3.225 2.193 4.767 1.00 98.06 70 ALA A O 1
ATOM 569 N N . ILE A 1 71 ? -1.851 1.115 3.360 1.00 98.25 71 ILE A N 1
ATOM 570 C CA . ILE A 1 71 ? -0.729 2.045 3.433 1.00 98.25 71 ILE A CA 1
ATOM 571 C C . ILE A 1 71 ? -0.582 2.672 2.054 1.00 98.25 71 ILE A C 1
ATOM 573 O O . ILE A 1 71 ? -0.332 1.971 1.074 1.00 98.25 71 ILE A O 1
ATOM 577 N N . ALA A 1 72 ? -0.708 3.987 1.984 1.00 97.94 72 ALA A N 1
ATOM 578 C CA . ALA A 1 72 ? -0.300 4.765 0.832 1.00 97.94 72 ALA A CA 1
ATOM 579 C C . ALA A 1 72 ? 1.052 5.402 1.151 1.00 97.94 72 ALA A C 1
ATOM 581 O O . ALA A 1 72 ? 1.197 6.043 2.191 1.00 97.94 72 ALA A O 1
ATOM 582 N N . THR A 1 73 ? 2.052 5.211 0.298 1.00 97.69 73 THR A N 1
ATOM 583 C CA . THR A 1 73 ? 3.349 5.868 0.467 1.00 97.69 73 THR A CA 1
ATOM 584 C C . THR A 1 73 ? 3.873 6.417 -0.845 1.00 97.69 73 THR A C 1
ATOM 586 O O . THR A 1 73 ? 3.758 5.786 -1.889 1.00 97.69 73 THR A O 1
ATOM 589 N N . ASP A 1 74 ? 4.453 7.606 -0.769 1.00 95.62 74 ASP A N 1
ATOM 590 C CA . ASP A 1 74 ? 5.134 8.337 -1.833 1.00 95.62 74 ASP A CA 1
ATOM 591 C C . ASP A 1 74 ? 6.628 7.996 -1.933 1.00 95.62 74 ASP A C 1
ATOM 593 O O . ASP A 1 74 ? 7.323 8.498 -2.814 1.00 95.62 74 ASP A O 1
ATOM 597 N N . HIS A 1 75 ? 7.129 7.134 -1.047 1.00 95.75 75 HIS A N 1
ATOM 598 C CA . HIS A 1 75 ? 8.495 6.630 -1.076 1.00 95.75 75 HIS A CA 1
ATOM 599 C C . HIS A 1 75 ? 8.548 5.172 -1.529 1.00 95.75 75 HIS A C 1
ATOM 601 O O . HIS A 1 75 ? 7.660 4.373 -1.249 1.00 95.75 75 HIS A O 1
ATOM 607 N N . GLU A 1 76 ? 9.654 4.816 -2.176 1.00 96.06 76 GLU A N 1
ATOM 608 C CA . GLU A 1 76 ? 9.936 3.441 -2.567 1.00 96.06 76 GLU A CA 1
ATOM 609 C C . GLU A 1 76 ? 10.053 2.515 -1.343 1.00 96.06 76 GLU A C 1
ATOM 611 O O . GLU A 1 76 ? 10.702 2.850 -0.340 1.00 96.06 76 GLU A O 1
ATOM 616 N N . TRP A 1 77 ? 9.450 1.328 -1.453 1.00 97.81 77 TRP A N 1
ATOM 617 C CA . TRP A 1 77 ? 9.608 0.254 -0.480 1.00 97.81 77 TRP A CA 1
ATOM 618 C C . TRP A 1 77 ? 11.054 -0.227 -0.429 1.00 97.81 77 TRP A C 1
ATOM 620 O O . TRP A 1 77 ? 11.664 -0.527 -1.449 1.00 97.81 77 TRP A O 1
ATOM 630 N N . ARG A 1 78 ? 11.592 -0.334 0.785 1.00 96.56 78 ARG A N 1
ATOM 631 C CA . ARG A 1 78 ? 12.976 -0.740 1.027 1.00 96.56 78 ARG A CA 1
ATOM 632 C C . ARG A 1 78 ? 13.117 -1.434 2.367 1.00 96.56 78 ARG A C 1
ATOM 634 O O . ARG A 1 78 ? 12.301 -1.229 3.266 1.00 96.56 78 ARG A O 1
ATOM 641 N N . HIS A 1 79 ? 14.202 -2.183 2.530 1.00 96.62 79 HIS A N 1
ATOM 642 C CA . HIS A 1 79 ? 14.643 -2.591 3.858 1.00 96.62 79 HIS A CA 1
ATOM 643 C C . HIS A 1 79 ? 15.269 -1.402 4.583 1.00 96.62 79 HIS A C 1
ATOM 645 O O . HIS A 1 79 ? 16.149 -0.727 4.049 1.00 96.62 79 HIS A O 1
ATOM 651 N N . SER A 1 80 ? 14.836 -1.148 5.811 1.00 95.44 80 SER A N 1
ATOM 652 C CA . SER A 1 80 ? 15.374 -0.079 6.635 1.00 95.44 80 SER A CA 1
ATOM 653 C C . SER A 1 80 ? 15.298 -0.434 8.115 1.00 95.44 80 SER A C 1
ATOM 655 O O . SER A 1 80 ? 14.272 -0.905 8.596 1.00 95.44 80 SER A O 1
ATOM 657 N N . GLY A 1 81 ? 16.393 -0.183 8.839 1.00 94.44 81 GLY A N 1
ATOM 658 C CA . GLY A 1 81 ? 16.418 -0.231 10.305 1.00 94.44 81 GLY A CA 1
ATOM 659 C C . GLY A 1 81 ? 15.815 1.017 10.962 1.00 94.44 81 GLY A C 1
ATOM 660 O O . GLY A 1 81 ? 15.675 1.067 12.181 1.00 94.44 81 GLY A O 1
ATOM 661 N N . THR A 1 82 ? 15.445 2.024 10.170 1.00 96.00 82 THR A N 1
ATOM 662 C CA . THR A 1 82 ? 14.761 3.240 10.616 1.00 96.00 82 THR A CA 1
ATOM 663 C C . THR A 1 82 ? 13.446 3.410 9.860 1.00 96.00 82 THR A C 1
ATOM 665 O O . THR A 1 82 ? 13.160 2.702 8.894 1.00 96.00 82 THR A O 1
ATOM 668 N N . ARG A 1 83 ? 12.589 4.320 10.332 1.00 97.50 83 ARG A N 1
ATOM 669 C CA . ARG A 1 83 ? 11.320 4.591 9.652 1.00 97.50 83 ARG A CA 1
ATOM 670 C C . ARG A 1 83 ? 11.519 5.474 8.419 1.00 97.50 83 ARG A C 1
ATOM 672 O O . ARG A 1 83 ? 12.439 6.286 8.367 1.00 97.50 83 ARG A O 1
ATOM 679 N N . PHE A 1 84 ? 10.631 5.321 7.444 1.00 97.69 84 PHE A N 1
ATOM 680 C CA . PHE A 1 84 ? 10.562 6.101 6.214 1.00 97.69 84 PHE A CA 1
ATOM 681 C C . PHE A 1 84 ? 9.105 6.413 5.839 1.00 97.69 84 PHE A C 1
ATOM 683 O O . PHE A 1 84 ? 8.172 6.069 6.562 1.00 97.69 84 PHE A O 1
ATOM 690 N N . GLY A 1 85 ? 8.929 7.109 4.721 1.00 96.69 85 GLY A N 1
ATOM 691 C CA . GLY A 1 85 ? 7.652 7.620 4.229 1.00 96.69 85 GLY A CA 1
ATOM 692 C C . GLY A 1 85 ? 7.765 9.126 4.040 1.00 96.69 85 GLY A C 1
ATOM 693 O O . GLY A 1 85 ? 8.278 9.814 4.926 1.00 96.69 85 GLY A O 1
ATOM 694 N N . GLY A 1 86 ? 7.371 9.622 2.873 1.00 96.31 86 GLY A N 1
ATOM 695 C CA . GLY A 1 86 ? 7.410 11.044 2.564 1.00 96.31 86 GLY A CA 1
ATOM 696 C C . GLY A 1 86 ? 6.205 11.801 3.134 1.00 96.31 86 GLY A C 1
ATOM 697 O O . GLY A 1 86 ? 5.390 11.233 3.871 1.00 96.31 86 GLY A O 1
ATOM 698 N N . PRO A 1 87 ? 6.082 13.103 2.822 1.00 96.94 87 PRO A N 1
ATOM 699 C CA . PRO A 1 87 ? 5.000 13.961 3.308 1.00 96.94 87 PRO A CA 1
ATOM 700 C C . PRO A 1 87 ? 3.592 13.491 2.927 1.00 96.94 87 PRO A C 1
ATOM 702 O O . PRO A 1 87 ? 2.631 13.885 3.581 1.00 96.94 87 PRO A O 1
ATOM 705 N N . PHE A 1 88 ? 3.458 12.666 1.884 1.00 96.56 88 PHE A N 1
ATOM 706 C CA . PHE A 1 88 ? 2.168 12.157 1.412 1.00 96.56 88 PHE A CA 1
ATOM 707 C C . PHE A 1 88 ? 1.904 10.710 1.833 1.00 96.56 88 PHE A C 1
ATOM 709 O O . PHE A 1 88 ? 1.046 10.047 1.246 1.00 96.56 88 PHE A O 1
ATOM 716 N N . THR A 1 89 ? 2.645 10.205 2.820 1.00 97.81 89 THR A N 1
ATOM 717 C CA . THR A 1 89 ? 2.428 8.873 3.381 1.00 97.81 89 THR A CA 1
ATOM 718 C C . THR A 1 89 ? 1.237 8.867 4.344 1.00 97.81 89 THR A C 1
ATOM 720 O O . THR A 1 89 ? 1.145 9.690 5.258 1.00 97.81 89 THR A O 1
ATOM 723 N N . SER A 1 90 ? 0.344 7.897 4.153 1.00 97.50 90 SER A N 1
ATOM 724 C CA . SER A 1 90 ? -0.918 7.776 4.877 1.00 97.50 90 SER A CA 1
ATOM 725 C C . SER A 1 90 ? -1.232 6.322 5.223 1.00 97.50 90 SER A C 1
ATOM 727 O O . SER A 1 90 ? -1.031 5.416 4.413 1.00 97.50 90 SER A O 1
ATOM 729 N N . PHE A 1 91 ? -1.808 6.105 6.398 1.00 97.94 91 PHE A N 1
ATOM 730 C CA . PHE A 1 91 ? -2.431 4.847 6.796 1.00 97.94 91 PHE A CA 1
ATOM 731 C C . PHE A 1 91 ? -3.945 5.000 6.832 1.00 97.94 91 PHE A C 1
ATOM 733 O O . PHE A 1 91 ? -4.463 6.016 7.294 1.00 97.94 91 PHE A O 1
ATOM 740 N N . PHE A 1 92 ? -4.647 3.974 6.373 1.00 97.44 92 PHE A N 1
ATOM 741 C CA . PHE A 1 92 ? -6.094 3.873 6.415 1.00 97.44 92 PHE A CA 1
ATOM 742 C C . PHE A 1 92 ? -6.467 2.594 7.146 1.00 97.44 92 PHE A C 1
ATOM 744 O O . PHE A 1 92 ? -6.064 1.510 6.733 1.00 97.44 92 PHE A O 1
ATOM 751 N N . GLU A 1 93 ? -7.294 2.708 8.175 1.00 96.50 93 GLU A N 1
ATOM 752 C CA . GLU A 1 93 ? -8.091 1.582 8.641 1.00 96.50 93 GLU A CA 1
ATOM 753 C C . GLU A 1 93 ? -9.456 1.684 7.964 1.00 96.50 93 GLU A C 1
ATOM 755 O O . GLU A 1 93 ? -10.088 2.739 7.979 1.00 96.50 93 GLU A O 1
ATOM 760 N N . ILE A 1 94 ? -9.871 0.617 7.288 1.00 95.00 94 ILE A N 1
ATOM 761 C CA . ILE A 1 94 ? -11.144 0.533 6.564 1.00 95.00 94 ILE A CA 1
ATOM 762 C C . ILE A 1 94 ? -12.126 -0.307 7.382 1.00 95.00 94 ILE A C 1
ATOM 764 O O . ILE A 1 94 ? -13.294 0.061 7.499 1.00 95.00 94 ILE A O 1
ATOM 768 N N . LEU A 1 95 ? -11.639 -1.403 7.976 1.00 95.50 95 LEU A N 1
ATOM 769 C CA . LEU A 1 95 ? -12.371 -2.248 8.919 1.00 95.50 95 LEU A CA 1
ATOM 770 C C . LEU A 1 95 ? -11.513 -2.530 10.165 1.00 95.50 95 LEU A C 1
ATOM 772 O O . LEU A 1 95 ? -10.308 -2.747 10.013 1.00 95.50 95 LEU A O 1
ATOM 776 N N . PRO A 1 96 ? -12.116 -2.574 11.371 1.00 93.94 96 PRO A N 1
ATOM 777 C CA . PRO A 1 96 ? -13.546 -2.376 11.646 1.00 93.94 96 PRO A CA 1
ATOM 778 C C . PRO A 1 96 ? -13.966 -0.899 11.689 1.00 93.94 96 PRO A C 1
ATOM 780 O O . PRO A 1 96 ? -15.156 -0.600 11.592 1.00 93.94 96 PRO A O 1
ATOM 783 N N . LYS A 1 97 ? -13.016 0.032 11.834 1.00 90.69 97 LYS A N 1
ATOM 784 C CA . LYS A 1 97 ? -13.287 1.466 11.942 1.00 90.69 97 LYS A CA 1
ATOM 785 C C . LYS A 1 97 ? -12.648 2.219 10.785 1.00 90.69 97 LYS A C 1
ATOM 787 O O . LYS A 1 97 ? -11.447 2.129 10.572 1.00 90.69 97 LYS A O 1
ATOM 792 N N . ILE A 1 98 ? -13.438 3.049 10.110 1.00 93.38 98 ILE A N 1
ATOM 793 C CA . ILE A 1 98 ? -12.915 3.957 9.089 1.00 93.38 98 ILE A CA 1
ATOM 794 C C . ILE A 1 98 ? -12.097 5.054 9.779 1.00 93.38 98 ILE A C 1
ATOM 796 O O . ILE A 1 98 ? -12.646 5.894 10.496 1.00 93.38 98 ILE A O 1
ATOM 800 N N . SER A 1 99 ? -10.783 5.044 9.582 1.00 94.38 99 SER A N 1
ATOM 801 C CA . SER A 1 99 ? -9.878 6.081 10.078 1.00 94.38 99 SER A CA 1
ATOM 802 C C . SER A 1 99 ? -8.687 6.283 9.148 1.00 94.38 99 SER A C 1
ATOM 804 O O . SER A 1 99 ? -8.355 5.416 8.340 1.00 94.38 99 SER A O 1
ATOM 806 N N . ARG A 1 100 ? -8.063 7.459 9.242 1.00 95.31 100 ARG A N 1
ATOM 807 C CA . ARG A 1 100 ? -6.910 7.851 8.434 1.00 95.31 100 ARG A CA 1
ATOM 808 C C . ARG A 1 100 ? -5.880 8.556 9.305 1.00 95.31 100 ARG A C 1
ATOM 810 O O . ARG A 1 100 ? -6.253 9.377 10.140 1.00 95.31 100 ARG A O 1
ATOM 817 N N . ILE A 1 101 ? -4.607 8.263 9.067 1.00 96.81 101 ILE A N 1
ATOM 818 C CA . ILE A 1 101 ? -3.464 8.927 9.693 1.00 96.81 101 ILE A CA 1
ATOM 819 C C . ILE A 1 101 ? -2.509 9.357 8.585 1.00 96.81 101 ILE A C 1
ATOM 821 O O . ILE A 1 101 ? -1.993 8.510 7.862 1.00 96.81 101 ILE A O 1
ATOM 825 N N . ASP A 1 102 ? -2.275 10.660 8.463 1.00 96.94 102 ASP A N 1
ATOM 826 C CA . ASP A 1 102 ? -1.278 11.234 7.558 1.00 96.94 102 ASP A CA 1
ATOM 827 C C . ASP A 1 102 ? -0.034 11.574 8.369 1.00 96.94 102 ASP A C 1
ATOM 829 O O . ASP A 1 102 ? -0.083 12.448 9.231 1.00 96.94 102 ASP A O 1
ATOM 833 N N . GLU A 1 103 ? 1.062 10.857 8.139 1.00 96.50 103 GLU A N 1
ATOM 834 C CA . GLU A 1 103 ? 2.274 11.026 8.936 1.00 96.50 103 GLU A CA 1
ATOM 835 C C . GLU A 1 103 ? 3.512 10.610 8.119 1.00 96.50 103 GLU A C 1
ATOM 837 O O . GLU A 1 103 ? 3.605 9.449 7.702 1.00 96.50 103 GLU A O 1
ATOM 842 N N . PRO A 1 104 ? 4.500 11.502 7.923 1.00 97.06 104 PRO A N 1
ATOM 843 C CA . PRO A 1 104 ? 5.780 11.144 7.317 1.00 97.06 104 PRO A CA 1
ATOM 844 C C . PRO A 1 104 ? 6.633 10.291 8.268 1.00 97.06 104 PRO A C 1
ATOM 846 O O . PRO A 1 104 ? 6.443 10.301 9.481 1.00 97.06 104 PRO A O 1
ATOM 849 N N . ASN A 1 105 ? 7.630 9.574 7.742 1.00 97.50 105 ASN A N 1
ATOM 850 C CA . ASN A 1 105 ? 8.527 8.719 8.539 1.00 97.50 105 ASN A CA 1
ATOM 851 C C . ASN A 1 105 ? 7.782 7.725 9.459 1.00 97.50 105 ASN A C 1
ATOM 853 O O . ASN A 1 105 ? 8.205 7.441 10.582 1.00 97.50 105 ASN A O 1
ATOM 857 N N . SER A 1 106 ? 6.651 7.201 8.991 1.00 97.88 106 SER A N 1
ATOM 858 C CA . SER A 1 106 ? 5.730 6.355 9.756 1.00 97.88 106 SER A CA 1
ATOM 859 C C . SER A 1 106 ? 5.874 4.863 9.447 1.00 97.88 106 SER A C 1
ATOM 861 O O . SER A 1 106 ? 5.547 4.030 10.302 1.00 97.88 106 SER A O 1
ATOM 863 N N . ILE A 1 107 ? 6.437 4.509 8.290 1.00 98.25 107 ILE A N 1
ATOM 864 C CA . ILE A 1 107 ? 6.595 3.128 7.825 1.00 98.25 107 ILE A CA 1
ATOM 865 C C . ILE A 1 107 ? 7.930 2.570 8.296 1.00 98.25 107 ILE A C 1
ATOM 867 O O . ILE A 1 107 ? 8.975 3.187 8.134 1.00 98.25 107 ILE A O 1
ATOM 871 N N . TYR A 1 108 ? 7.904 1.367 8.848 1.00 98.25 108 TYR A N 1
ATOM 872 C CA . TYR A 1 108 ? 9.076 0.534 9.068 1.00 98.25 108 TYR A CA 1
ATOM 873 C C . TYR A 1 108 ? 8.938 -0.717 8.209 1.00 98.25 108 TYR A C 1
ATOM 875 O O . TYR A 1 108 ? 7.887 -1.352 8.230 1.00 98.25 108 TYR A O 1
ATOM 883 N N . CYS A 1 109 ? 9.980 -1.093 7.477 1.00 98.00 109 CYS A N 1
ATOM 884 C CA . CYS A 1 109 ? 9.994 -2.340 6.724 1.00 98.00 109 CYS A CA 1
ATOM 885 C C . CYS A 1 109 ? 11.398 -2.923 6.767 1.00 98.00 109 CYS A C 1
ATOM 887 O O . CYS A 1 109 ? 12.340 -2.337 6.239 1.00 98.00 109 CYS A O 1
ATOM 889 N N . ASN A 1 110 ? 11.546 -4.088 7.382 1.00 97.19 110 ASN A N 1
ATOM 890 C CA . ASN A 1 110 ? 12.782 -4.843 7.342 1.00 97.19 110 ASN A CA 1
ATOM 891 C C . ASN A 1 110 ? 12.476 -6.337 7.286 1.00 97.19 110 ASN A C 1
ATOM 893 O O . ASN A 1 110 ? 12.008 -6.917 8.257 1.00 97.19 110 ASN A O 1
ATOM 897 N N . LEU A 1 111 ? 12.787 -6.976 6.163 1.00 94.88 111 LEU A N 1
ATOM 898 C CA . LEU A 1 111 ? 12.535 -8.406 5.966 1.00 94.88 111 LEU A CA 1
ATOM 899 C C . LEU A 1 111 ? 13.845 -9.212 5.885 1.00 94.88 111 LEU A C 1
ATOM 901 O O . LEU A 1 111 ? 13.800 -10.434 5.791 1.00 94.88 111 LEU A O 1
ATOM 905 N N . LYS A 1 112 ? 15.015 -8.543 5.927 1.00 93.00 112 LYS A N 1
ATOM 906 C CA . LYS A 1 112 ? 16.331 -9.167 5.669 1.00 93.00 112 LYS A CA 1
ATOM 907 C C . LYS A 1 112 ? 17.489 -8.702 6.560 1.00 93.00 112 LYS A C 1
ATOM 909 O O . LYS A 1 112 ? 18.392 -9.495 6.824 1.00 93.00 112 LYS A O 1
ATOM 914 N N . LEU A 1 113 ? 17.508 -7.455 7.035 1.00 91.88 113 LEU A N 1
ATOM 915 C CA . LEU A 1 113 ? 18.635 -6.901 7.796 1.00 91.88 113 LEU A CA 1
ATOM 916 C C . LEU A 1 113 ? 18.676 -7.492 9.210 1.00 91.88 113 LEU A C 1
ATOM 918 O O . LEU A 1 113 ? 17.855 -7.147 10.055 1.00 91.88 113 LEU A O 1
ATOM 922 N N . ARG A 1 114 ? 19.674 -8.340 9.484 1.00 92.25 114 ARG A N 1
ATOM 923 C CA . ARG A 1 114 ? 19.865 -9.014 10.786 1.00 92.25 114 ARG A CA 1
ATOM 924 C C . ARG A 1 114 ? 20.160 -8.067 11.952 1.00 92.25 114 ARG A C 1
ATOM 9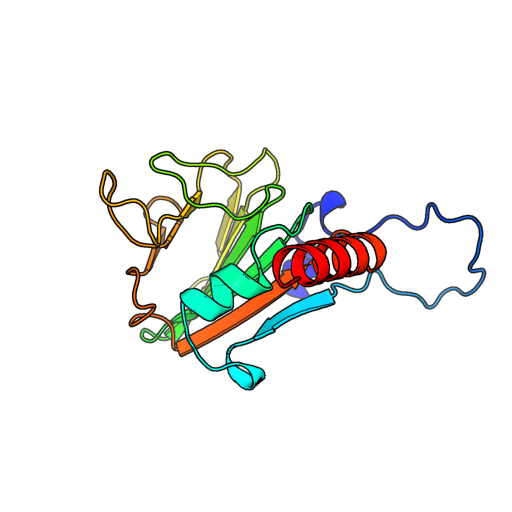26 O O . ARG A 1 114 ? 19.970 -8.446 13.100 1.00 92.25 114 ARG A O 1
ATOM 933 N N . SER A 1 115 ? 20.652 -6.864 11.668 1.00 91.62 115 SER A N 1
ATOM 934 C CA . SER A 1 115 ? 21.006 -5.847 12.666 1.00 91.62 115 SER A CA 1
ATOM 935 C C . SER A 1 115 ? 19.804 -5.064 13.201 1.00 91.62 115 SER A C 1
ATOM 937 O O . SER A 1 115 ? 19.971 -4.181 14.040 1.00 91.62 115 SER A O 1
ATOM 939 N N . SER A 1 116 ? 18.597 -5.322 12.698 1.00 93.19 116 SER A N 1
ATOM 940 C CA . SER A 1 116 ? 17.383 -4.596 13.067 1.00 93.19 116 SER A CA 1
ATOM 941 C C . SER A 1 116 ? 16.207 -5.561 13.187 1.00 93.19 116 SER A C 1
ATOM 943 O O . SER A 1 116 ? 16.234 -6.652 12.622 1.00 93.19 116 SER A O 1
ATOM 945 N N . ALA A 1 117 ? 15.169 -5.175 13.932 1.00 94.31 117 ALA A N 1
ATOM 946 C CA . ALA A 1 117 ? 13.983 -6.014 14.103 1.00 94.31 117 ALA A CA 1
ATOM 947 C C . ALA A 1 117 ? 13.348 -6.339 12.743 1.00 94.31 117 ALA A C 1
ATOM 949 O O . ALA A 1 117 ? 13.351 -5.496 11.845 1.00 94.31 117 ALA A O 1
ATOM 950 N N . TYR A 1 118 ? 12.804 -7.537 12.569 1.00 96.75 118 TYR A N 1
ATOM 951 C CA . TYR A 1 118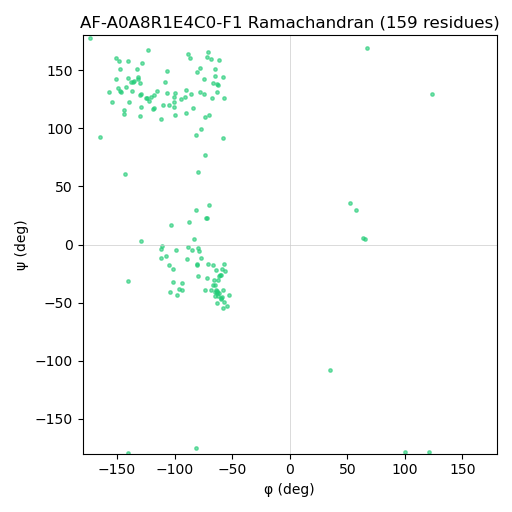 ? 12.104 -7.853 11.330 1.00 96.75 118 TYR A CA 1
ATOM 952 C C . TYR A 1 118 ? 10.634 -7.432 11.375 1.00 96.75 118 TYR A C 1
ATOM 954 O O . TYR A 1 118 ? 10.067 -7.228 12.449 1.00 96.75 118 TYR A O 1
ATOM 962 N N . GLY A 1 119 ? 10.036 -7.306 10.195 1.00 96.69 119 GLY A N 1
ATOM 963 C CA . GLY A 1 119 ? 8.615 -7.056 10.001 1.00 96.69 119 GLY A CA 1
ATOM 964 C C . GLY A 1 119 ? 8.312 -5.777 9.228 1.00 96.69 119 GLY A C 1
ATOM 965 O O . GLY A 1 119 ? 9.202 -5.036 8.793 1.00 96.69 119 GLY A O 1
ATOM 966 N N . LEU A 1 120 ? 7.017 -5.533 9.072 1.00 97.56 120 LEU A N 1
ATOM 967 C CA . LEU A 1 120 ? 6.430 -4.353 8.456 1.00 97.56 120 LEU A CA 1
ATOM 968 C C . LEU A 1 120 ? 5.508 -3.688 9.473 1.00 97.56 120 LEU A C 1
ATOM 970 O O . LEU A 1 120 ? 4.575 -4.313 9.972 1.00 97.56 120 LEU A O 1
ATOM 974 N N . ASN A 1 121 ? 5.754 -2.411 9.766 1.00 97.19 121 ASN A N 1
ATOM 975 C CA . ASN A 1 121 ? 4.955 -1.657 10.724 1.00 97.19 121 ASN A CA 1
ATOM 976 C C . ASN A 1 121 ? 4.540 -0.299 10.165 1.00 97.19 121 ASN A C 1
ATOM 978 O O . ASN A 1 121 ? 5.350 0.400 9.556 1.00 97.19 121 ASN A O 1
ATOM 982 N N . PHE A 1 122 ? 3.331 0.133 10.506 1.00 97.75 122 PHE A N 1
ATOM 983 C CA . PHE A 1 122 ? 2.944 1.540 10.480 1.00 97.75 122 PHE A CA 1
ATOM 984 C C . PHE A 1 122 ? 2.740 1.974 11.929 1.00 97.75 122 PHE A C 1
ATOM 986 O O . PHE A 1 122 ? 1.815 1.501 12.581 1.00 97.75 122 PHE A O 1
ATOM 993 N N . LYS A 1 123 ? 3.677 2.782 12.445 1.00 95.62 123 LYS A N 1
ATOM 994 C CA . LYS A 1 123 ? 3.765 3.212 13.856 1.00 95.62 123 LYS A CA 1
ATOM 995 C C . LYS A 1 123 ? 3.324 2.130 14.856 1.00 95.62 123 LYS A C 1
ATOM 997 O O . LYS A 1 123 ? 4.112 1.202 15.056 1.00 95.62 123 LYS A O 1
ATOM 1002 N N . GLN A 1 124 ? 2.168 2.282 15.495 1.00 95.19 124 GLN A N 1
ATOM 1003 C CA . GLN A 1 124 ? 1.582 1.325 16.447 1.00 95.19 124 GLN A CA 1
ATOM 1004 C C . GLN A 1 124 ? 0.303 0.673 15.897 1.00 95.19 124 GLN A C 1
ATOM 1006 O O . GLN A 1 124 ? -0.187 -0.303 16.455 1.00 95.19 124 GLN A O 1
ATOM 1011 N N . GLU A 1 125 ? -0.229 1.206 14.803 1.00 96.06 125 GLU A N 1
ATOM 1012 C CA . GLU A 1 125 ? -1.518 0.866 14.219 1.00 96.06 125 GLU A CA 1
ATOM 1013 C C . GLU A 1 125 ? -1.449 -0.416 13.388 1.00 96.06 125 GLU A C 1
ATOM 1015 O O . GLU A 1 125 ? -2.438 -1.144 13.280 1.00 96.06 125 GLU A O 1
ATOM 1020 N N . LEU A 1 126 ? -0.276 -0.729 12.834 1.00 97.25 126 LEU A N 1
ATOM 1021 C CA . LEU A 1 126 ? -0.032 -1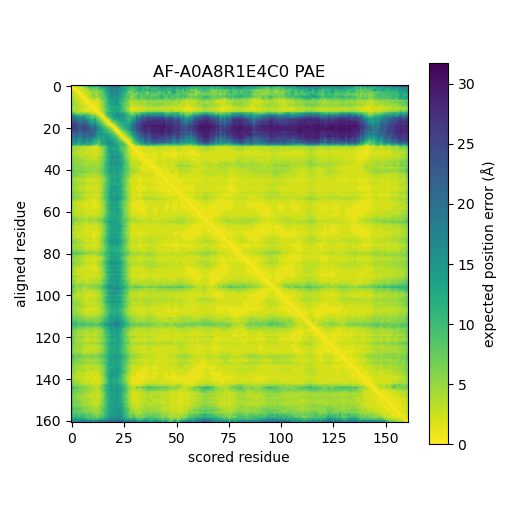.958 12.091 1.00 97.25 126 LEU A CA 1
ATOM 1022 C C . LEU A 1 126 ? 1.319 -2.556 12.470 1.00 97.25 126 LEU A C 1
ATOM 1024 O O . LEU A 1 126 ? 2.336 -1.861 12.449 1.00 97.25 126 LEU A O 1
ATOM 1028 N N . LYS A 1 127 ? 1.314 -3.859 12.751 1.00 97.06 127 LYS A N 1
ATOM 1029 C CA . LYS A 1 127 ? 2.500 -4.681 12.967 1.00 97.06 127 LYS A CA 1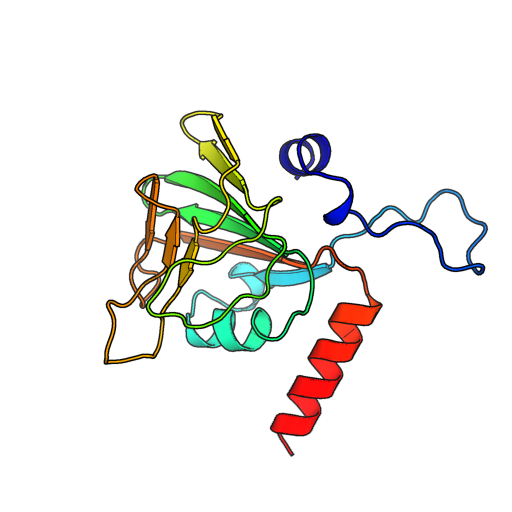
ATOM 1030 C C . LYS A 1 127 ? 2.291 -6.038 12.306 1.00 97.06 127 LYS A C 1
ATOM 1032 O O . LYS A 1 127 ? 1.318 -6.714 12.618 1.00 97.06 127 LYS A O 1
ATOM 1037 N N . ILE A 1 128 ? 3.190 -6.392 11.397 1.00 97.44 128 ILE A N 1
ATOM 1038 C CA . ILE A 1 128 ? 3.212 -7.659 10.662 1.00 97.44 128 ILE A CA 1
ATOM 1039 C C . ILE A 1 128 ? 4.623 -8.237 10.794 1.00 97.44 128 ILE A C 1
ATOM 1041 O O . ILE A 1 128 ? 5.600 -7.522 10.545 1.00 97.44 128 ILE A O 1
ATOM 1045 N N . ASP A 1 129 ? 4.751 -9.504 11.186 1.00 95.69 129 ASP A N 1
ATOM 1046 C CA . ASP A 1 129 ? 6.054 -10.172 11.264 1.00 95.69 129 ASP A CA 1
ATOM 1047 C C . ASP A 1 129 ? 6.619 -10.453 9.854 1.00 95.69 129 ASP A C 1
ATOM 1049 O O . ASP A 1 129 ? 5.933 -10.392 8.835 1.00 95.69 129 ASP A O 1
ATOM 1053 N N . LYS A 1 130 ? 7.905 -10.777 9.767 1.00 93.88 130 LYS A N 1
ATOM 1054 C CA . LYS A 1 130 ? 8.668 -11.080 8.552 1.00 93.88 130 LYS A CA 1
ATOM 1055 C C . LYS A 1 130 ? 8.113 -12.230 7.717 1.00 93.88 130 LYS A C 1
ATOM 1057 O O . LYS A 1 130 ? 8.557 -12.401 6.586 1.00 93.88 130 LYS A O 1
ATOM 1062 N N . ASP A 1 131 ? 7.245 -13.051 8.295 1.00 93.75 131 ASP A N 1
ATOM 1063 C CA . ASP A 1 131 ? 6.666 -14.223 7.641 1.00 93.75 131 ASP A CA 1
ATOM 1064 C C . ASP A 1 131 ? 5.258 -13.936 7.087 1.00 93.75 131 ASP A C 1
ATOM 1066 O O . ASP A 1 131 ? 4.714 -14.752 6.349 1.00 93.75 131 ASP A O 1
ATOM 1070 N N . PHE A 1 132 ? 4.711 -12.736 7.342 1.00 96.19 132 PHE A N 1
ATOM 1071 C CA . PHE A 1 132 ? 3.359 -12.319 6.940 1.00 96.19 132 PHE A CA 1
ATOM 1072 C C . PHE A 1 132 ? 2.257 -13.245 7.485 1.00 96.19 132 PHE A C 1
ATOM 1074 O O . PHE A 1 132 ? 1.188 -13.369 6.886 1.00 96.19 132 PHE A O 1
ATOM 1081 N N . ASP A 1 133 ? 2.485 -13.867 8.643 1.00 94.75 133 ASP A N 1
ATOM 1082 C CA . ASP A 1 133 ? 1.527 -14.782 9.267 1.00 94.75 133 ASP A CA 1
ATOM 1083 C C . ASP A 1 133 ? 0.214 -14.089 9.641 1.00 94.75 133 ASP A C 1
ATOM 1085 O O . ASP A 1 133 ? -0.846 -14.708 9.588 1.00 94.75 133 ASP A O 1
ATOM 1089 N N . GLU A 1 134 ? 0.245 -12.798 9.966 1.00 96.56 134 GLU A N 1
ATOM 1090 C CA . GLU A 1 134 ? -0.946 -12.009 10.283 1.00 96.56 134 GLU A CA 1
ATOM 1091 C C . GLU A 1 134 ? -1.746 -11.601 9.040 1.00 96.56 134 GLU A C 1
ATOM 1093 O O . GLU A 1 134 ? -2.879 -11.136 9.162 1.00 96.56 134 GLU A O 1
ATOM 1098 N N . VAL A 1 135 ? -1.188 -11.770 7.839 1.00 97.62 135 VAL A N 1
ATOM 1099 C CA . VAL A 1 135 ? -1.804 -11.347 6.580 1.00 97.62 135 VAL A CA 1
ATOM 1100 C C . VAL A 1 135 ? -2.636 -12.492 6.006 1.00 97.62 135 VAL A C 1
ATOM 1102 O O . VAL A 1 135 ? -2.156 -13.608 5.816 1.00 97.62 135 VAL A O 1
ATOM 1105 N N . HIS A 1 136 ? -3.904 -12.214 5.711 1.00 97.31 136 HIS A N 1
ATOM 1106 C CA . HIS A 1 136 ? -4.777 -13.113 4.962 1.00 97.31 136 HIS A CA 1
ATOM 1107 C C . HIS A 1 136 ? -4.759 -12.796 3.460 1.00 97.31 136 HIS A C 1
ATOM 1109 O O . HIS A 1 136 ? -4.801 -13.713 2.645 1.00 97.31 136 HIS A O 1
ATOM 1115 N N . ASP A 1 137 ? -4.725 -11.523 3.071 1.00 97.31 137 ASP A N 1
ATOM 1116 C CA . ASP A 1 137 ? -4.574 -11.102 1.674 1.00 97.31 137 ASP A CA 1
ATOM 1117 C C . ASP A 1 137 ? -3.805 -9.787 1.585 1.00 97.31 137 ASP A C 1
ATOM 1119 O O . ASP A 1 137 ? -3.865 -8.948 2.486 1.00 97.31 137 ASP A O 1
ATOM 1123 N N . ILE A 1 138 ? -3.101 -9.596 0.474 1.00 97.88 138 ILE A N 1
ATOM 1124 C CA . ILE A 1 138 ? -2.340 -8.387 0.187 1.00 97.88 138 ILE A CA 1
ATOM 1125 C C . ILE A 1 138 ? -2.434 -8.034 -1.293 1.00 97.88 138 ILE A C 1
ATOM 1127 O O . ILE A 1 138 ? -2.257 -8.878 -2.170 1.00 97.88 138 ILE A O 1
ATOM 1131 N N . GLU A 1 139 ? -2.657 -6.756 -1.566 1.00 97.62 139 GLU A N 1
ATOM 1132 C CA . GLU A 1 139 ? -2.594 -6.171 -2.899 1.00 97.62 139 GLU A CA 1
ATOM 1133 C C . GLU A 1 139 ? -1.732 -4.919 -2.869 1.00 97.62 139 GLU A C 1
ATOM 1135 O O . GLU A 1 139 ? -1.836 -4.105 -1.956 1.00 97.62 139 GLU A O 1
ATOM 1140 N N . VAL A 1 140 ? -0.896 -4.735 -3.883 1.00 97.81 140 VAL A N 1
ATOM 1141 C CA . VAL A 1 140 ? -0.035 -3.565 -4.013 1.00 97.81 140 VAL A CA 1
ATOM 1142 C C . VAL A 1 140 ? -0.193 -2.982 -5.399 1.00 97.81 140 VAL A C 1
ATOM 1144 O O . VAL A 1 140 ? -0.060 -3.677 -6.407 1.00 97.81 140 VAL A O 1
ATOM 1147 N N . TRP A 1 141 ? -0.447 -1.683 -5.426 1.00 96.50 141 TRP A N 1
ATOM 1148 C CA . TRP A 1 141 ? -0.763 -0.913 -6.612 1.00 96.50 141 TRP A CA 1
ATOM 1149 C C . TRP A 1 141 ? 0.269 0.199 -6.786 1.00 96.50 141 TRP A C 1
ATOM 1151 O O . TRP A 1 141 ? 0.509 0.971 -5.862 1.00 96.50 141 TRP A O 1
ATOM 1161 N N . GLY A 1 142 ? 0.879 0.275 -7.964 1.00 95.75 142 GLY A N 1
ATOM 1162 C CA . GLY A 1 142 ? 1.770 1.351 -8.375 1.00 95.75 142 GLY A CA 1
ATOM 1163 C C . GLY A 1 142 ? 0.973 2.510 -8.962 1.00 95.75 142 GLY A C 1
ATOM 1164 O O . GLY A 1 142 ? 0.132 2.316 -9.846 1.00 95.75 142 GLY A O 1
ATOM 1165 N N . CYS A 1 143 ? 1.237 3.716 -8.471 1.00 94.00 143 CYS A N 1
ATOM 1166 C CA . CYS A 1 143 ? 0.437 4.906 -8.745 1.00 94.00 143 CYS A CA 1
ATOM 1167 C C . CYS A 1 143 ? 1.149 5.946 -9.627 1.00 94.00 143 CYS A C 1
ATOM 1169 O O . CYS A 1 143 ? 0.540 6.954 -9.965 1.00 94.00 143 CYS A O 1
ATOM 1171 N N . ALA A 1 144 ? 2.402 5.711 -10.031 1.00 89.50 144 ALA A N 1
ATOM 1172 C CA . ALA A 1 144 ? 3.172 6.619 -10.893 1.00 89.50 144 ALA A CA 1
ATOM 1173 C C . ALA A 1 144 ? 2.920 6.422 -12.403 1.00 89.50 144 ALA A C 1
ATOM 1175 O O . ALA A 1 144 ? 3.409 7.195 -13.220 1.00 89.50 144 ALA A O 1
ATOM 1176 N N . GLY A 1 145 ? 2.124 5.417 -12.785 1.00 84.69 145 GLY A N 1
ATOM 1177 C CA . GLY A 1 145 ? 1.774 5.130 -14.178 1.00 84.69 145 GLY A CA 1
ATOM 1178 C C . GLY A 1 145 ? 2.586 3.992 -14.803 1.00 84.69 145 GLY A C 1
ATOM 1179 O O . GLY A 1 145 ? 3.402 3.338 -14.148 1.00 84.69 145 GLY A O 1
ATOM 1180 N N . ALA A 1 146 ? 2.308 3.725 -16.083 1.00 84.75 146 ALA A N 1
ATOM 1181 C CA . ALA A 1 146 ? 2.827 2.560 -16.802 1.00 84.75 146 ALA A CA 1
ATOM 1182 C C . ALA A 1 146 ? 4.330 2.650 -17.124 1.00 84.75 146 ALA A C 1
ATOM 1184 O O . ALA A 1 146 ? 5.003 1.622 -17.187 1.00 84.75 146 ALA A O 1
ATOM 1185 N N . GLU A 1 147 ? 4.869 3.861 -17.297 1.00 87.06 147 GLU A N 1
ATOM 1186 C CA . GLU A 1 147 ? 6.291 4.073 -17.590 1.00 87.06 147 GLU A CA 1
ATOM 1187 C C . GLU A 1 147 ? 7.176 3.589 -16.435 1.00 87.06 147 GLU A C 1
ATOM 1189 O O . GLU A 1 147 ? 8.039 2.741 -16.652 1.00 87.06 147 GLU A O 1
ATOM 1194 N N . THR A 1 148 ? 6.878 4.006 -15.198 1.00 88.75 148 THR A N 1
ATOM 1195 C CA . THR A 1 148 ? 7.593 3.564 -13.987 1.00 88.75 148 THR A CA 1
ATOM 1196 C C . THR A 1 148 ? 7.553 2.045 -13.811 1.00 88.75 148 THR A C 1
ATOM 1198 O O . THR A 1 148 ? 8.552 1.434 -13.436 1.00 88.75 148 THR A O 1
ATOM 1201 N N . LEU A 1 149 ? 6.416 1.405 -14.115 1.00 89.56 149 LEU A N 1
ATOM 1202 C CA . LEU A 1 149 ? 6.313 -0.057 -14.078 1.00 89.56 149 LEU A CA 1
ATOM 1203 C C . LEU A 1 149 ? 7.218 -0.713 -15.134 1.00 89.56 149 LEU A C 1
ATOM 1205 O O . LEU A 1 149 ? 7.924 -1.674 -14.836 1.00 89.56 149 LEU A O 1
ATOM 1209 N N . SER A 1 150 ? 7.227 -0.186 -16.359 1.00 89.19 150 SER A N 1
ATOM 1210 C CA . SER A 1 150 ? 8.104 -0.667 -17.433 1.00 89.19 150 SER A CA 1
ATOM 1211 C C . SER A 1 150 ? 9.587 -0.496 -17.073 1.00 89.19 150 SER A C 1
ATOM 1213 O O . SER A 1 150 ? 10.385 -1.407 -17.297 1.00 89.19 150 SER A O 1
ATOM 1215 N N . GLU A 1 151 ? 9.978 0.630 -16.473 1.00 91.94 151 GLU A N 1
ATOM 1216 C CA . GLU A 1 151 ? 11.347 0.854 -15.989 1.00 91.94 151 GLU A CA 1
ATOM 1217 C C . GLU A 1 151 ? 11.750 -0.146 -14.902 1.00 91.94 151 GLU A C 1
ATOM 1219 O O . GLU A 1 151 ? 12.826 -0.743 -14.984 1.00 91.94 151 GLU A O 1
ATOM 1224 N N . GLN A 1 152 ? 10.868 -0.399 -13.932 1.00 93.50 152 GLN A N 1
ATOM 1225 C CA . GLN A 1 152 ? 11.085 -1.411 -12.898 1.00 93.50 152 GLN A CA 1
ATOM 1226 C C . GLN A 1 152 ? 11.276 -2.807 -13.515 1.00 93.50 152 GLN A C 1
ATOM 1228 O O . GLN A 1 152 ? 12.191 -3.539 -13.138 1.00 93.50 152 GLN A O 1
ATOM 1233 N N . GLN A 1 153 ? 10.442 -3.187 -14.488 1.00 90.75 153 GLN A N 1
ATOM 1234 C CA . GLN A 1 153 ? 10.558 -4.472 -15.184 1.00 90.75 153 GLN A CA 1
ATOM 1235 C C . GLN A 1 153 ? 11.879 -4.592 -15.953 1.00 90.75 153 GLN A C 1
ATOM 1237 O O . GLN A 1 153 ? 12.532 -5.635 -15.887 1.00 90.75 153 GLN A O 1
ATOM 1242 N N . LYS A 1 154 ? 12.311 -3.525 -16.640 1.00 91.88 154 LYS A N 1
ATOM 1243 C CA . LYS A 1 154 ? 13.617 -3.473 -17.317 1.00 91.88 154 LYS A CA 1
ATOM 1244 C C . LYS A 1 154 ? 14.764 -3.667 -16.326 1.00 91.88 154 LYS A C 1
ATOM 1246 O O . LYS A 1 154 ? 15.638 -4.492 -16.582 1.00 91.88 154 LYS A O 1
ATOM 1251 N N . LEU A 1 155 ? 14.732 -2.970 -15.188 1.00 89.69 155 LEU A N 1
ATOM 1252 C CA . LEU A 1 155 ? 15.745 -3.092 -14.138 1.00 89.69 155 LEU A CA 1
ATOM 1253 C C . LEU A 1 155 ? 15.826 -4.527 -13.594 1.00 89.69 155 LEU A C 1
ATOM 1255 O O . LEU A 1 155 ? 16.914 -5.093 -13.507 1.00 89.69 155 LEU A O 1
ATOM 1259 N N . LYS A 1 156 ? 14.678 -5.148 -13.302 1.00 89.19 156 LYS A N 1
ATOM 1260 C CA . LYS A 1 156 ? 14.609 -6.528 -12.790 1.00 89.19 156 LYS A CA 1
ATOM 1261 C C . LYS A 1 156 ? 15.070 -7.565 -13.807 1.00 89.19 156 LYS A C 1
ATOM 1263 O O . LYS A 1 156 ? 15.660 -8.570 -13.425 1.00 89.19 156 LYS A O 1
ATOM 1268 N N . ASN A 1 157 ? 14.807 -7.344 -15.093 1.00 89.56 157 ASN A N 1
ATOM 1269 C CA . ASN A 1 157 ? 15.304 -8.222 -16.150 1.00 89.56 157 ASN A CA 1
ATOM 1270 C C . ASN A 1 157 ? 16.824 -8.116 -16.297 1.00 89.56 157 ASN A C 1
ATOM 1272 O O . ASN A 1 157 ? 17.476 -9.138 -16.473 1.00 89.56 157 ASN A O 1
ATOM 1276 N N . TRP A 1 158 ? 17.380 -6.909 -16.171 1.00 88.50 158 TRP A N 1
ATOM 1277 C CA . TRP A 1 158 ? 18.825 -6.689 -16.206 1.00 88.50 158 TRP A CA 1
ATOM 1278 C C . TRP A 1 158 ? 19.547 -7.347 -15.021 1.00 88.50 158 TRP A C 1
ATOM 1280 O O . TRP A 1 158 ? 20.563 -7.991 -15.221 1.00 88.50 158 TRP A O 1
ATOM 1290 N N . GLN A 1 159 ? 18.992 -7.280 -13.807 1.00 83.94 159 GLN A N 1
ATOM 1291 C CA . GLN A 1 159 ? 19.574 -7.931 -12.618 1.00 83.94 159 GLN A CA 1
ATOM 1292 C C . GLN A 1 159 ? 19.561 -9.471 -12.664 1.00 83.94 159 GLN A C 1
ATOM 1294 O O . GLN A 1 159 ? 20.244 -10.110 -11.866 1.00 83.94 159 GLN A O 1
ATOM 1299 N N . LYS A 1 160 ? 18.738 -10.072 -13.533 1.00 81.38 160 LYS A N 1
ATOM 1300 C CA . LYS A 1 160 ? 18.648 -11.531 -13.713 1.00 81.38 160 LYS A CA 1
ATOM 1301 C C . LYS A 1 160 ? 19.621 -12.075 -14.765 1.00 81.38 160 LYS A C 1
ATOM 1303 O O . LYS A 1 160 ? 19.722 -13.297 -14.872 1.00 81.38 160 LYS A O 1
ATOM 1308 N N . GLN A 1 161 ? 20.238 -11.203 -15.563 1.00 60.81 161 GLN A N 1
ATOM 1309 C CA . GLN A 1 161 ? 21.274 -11.557 -16.540 1.00 60.81 161 GLN A CA 1
ATOM 1310 C C . GLN A 1 161 ? 22.6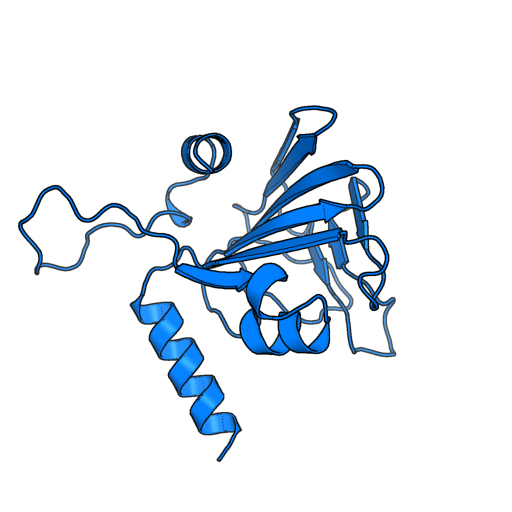32 -11.665 -15.852 1.00 60.81 161 GLN A C 1
ATOM 1312 O O . GLN A 1 161 ? 23.386 -12.581 -16.243 1.00 60.81 161 GLN A O 1
#

Radius of gyration: 15.81 Å; Cα contacts (8 Å, |Δi|>4): 323; chains: 1; bounding box: 35×32×44 Å

Organism: Caenorhabditis japonica (NCBI:txid281687)

Secondary structure (DSSP, 8-state):
-HHHHHHS-GGGS-----S----TT----PEEEEEHHHH-S-HHHHHHHHTT--S-EEEEEEETTS-EEEEEESS-----SS-B--TT-EEEEEESS-EEEE-TT-EEEESS-TTS--EEEETTTEEE-TT-TTEEEEEEEE-S-HHHHHHHHHHHHHHT-

pLDDT: mean 89.21, std 14.89, range [39.25, 98.25]

Mean predicted aligned error: 5.71 Å

Sequence (161 aa):
MWFLQSCLPNIYFPSKNSPASTTASEKSHWSPLYTSLQHGISTNRFETLVFDYRGPTVTILRLRDDRVVAIATDHEWRHSGTRFGGPFTSFFEILPKISRIDEPNSIYCNLKLRSSAYGLNFKQELKIDKDFDEVHDIEVWGCAGAETLSEQQKLKNWQKQ

InterPro domains:
  IPR006571 TLDc domain [PF07534] (25-133)
  IPR006571 TLDc domain [PS51886] (1-144)
  IPR006571 TLDc domain [SM00584] (5-144)